Protein AF-A0A7K1J7Y5-F1 (afdb_monomer_lite)

Foldseek 3Di:
DQDPVLVVLVVVLVVCPVPDDPPPPVNVVSVVVNVVSVVVVVVVVCVVPDDPQDPVNVVVVVVVVVVD

Structure (mmCIF, N/CA/C/O backbone):
data_AF-A0A7K1J7Y5-F1
#
_entry.id   AF-A0A7K1J7Y5-F1
#
loop_
_atom_site.group_PDB
_atom_site.id
_atom_site.type_symbol
_atom_site.label_atom_id
_atom_site.label_alt_id
_atom_site.label_comp_id
_atom_site.label_asym_id
_atom_site.label_entity_id
_atom_site.label_seq_id
_atom_site.pdbx_PDB_ins_code
_atom_site.Cartn_x
_atom_site.Cartn_y
_atom_site.Cartn_z
_atom_site.occupancy
_atom_site.B_iso_or_equiv
_atom_site.auth_seq_id
_atom_site.auth_comp_id
_atom_site.auth_asym_id
_atom_site.auth_atom_id
_atom_site.pdbx_PDB_model_num
ATOM 1 N N . MET A 1 1 ? 6.482 5.984 10.857 1.00 73.56 1 MET A N 1
ATOM 2 C CA . MET A 1 1 ? 7.732 5.842 10.074 1.00 73.56 1 MET A CA 1
ATOM 3 C C . MET A 1 1 ? 7.505 4.735 9.054 1.00 73.56 1 MET A C 1
ATOM 5 O O . MET A 1 1 ? 6.860 3.766 9.427 1.00 73.56 1 MET A O 1
ATOM 9 N N . LYS A 1 2 ? 7.935 4.892 7.794 1.00 86.44 2 LYS A N 1
ATOM 10 C CA . LYS A 1 2 ? 7.722 3.869 6.749 1.00 86.44 2 LYS A CA 1
ATOM 11 C C . LYS A 1 2 ? 8.547 2.607 7.044 1.00 86.44 2 LYS A C 1
ATOM 13 O O . LYS A 1 2 ? 9.613 2.718 7.650 1.00 86.44 2 LYS A O 1
ATOM 18 N N . SER A 1 3 ? 8.069 1.434 6.624 1.00 90.94 3 SER A N 1
ATOM 19 C CA . SER A 1 3 ? 8.781 0.162 6.828 1.00 90.94 3 SER A CA 1
ATOM 20 C C . SER A 1 3 ? 10.080 0.089 6.006 1.00 90.94 3 SER A C 1
ATOM 22 O O . SER A 1 3 ? 10.213 0.733 4.965 1.00 90.94 3 SER A O 1
ATOM 24 N N . ALA A 1 4 ? 11.052 -0.720 6.444 1.00 93.94 4 ALA A N 1
ATOM 25 C CA . ALA A 1 4 ? 12.277 -0.972 5.670 1.00 93.94 4 ALA A CA 1
ATOM 26 C C . ALA A 1 4 ? 11.966 -1.567 4.282 1.00 93.94 4 ALA A C 1
ATOM 28 O O . ALA A 1 4 ? 12.609 -1.240 3.283 1.00 93.94 4 ALA A O 1
ATOM 29 N N . GLU A 1 5 ? 10.926 -2.396 4.217 1.00 94.81 5 GLU A N 1
ATOM 30 C CA . GLU A 1 5 ? 10.418 -2.992 2.988 1.00 94.81 5 GLU A CA 1
ATOM 31 C C . GLU A 1 5 ? 9.895 -1.943 1.999 1.00 94.81 5 GLU A C 1
ATOM 33 O O . GLU A 1 5 ? 10.226 -2.010 0.815 1.00 94.81 5 GLU A O 1
ATOM 38 N N . PHE A 1 6 ? 9.187 -0.912 2.477 1.00 96.38 6 PHE A N 1
ATOM 39 C CA . PHE A 1 6 ? 8.748 0.205 1.637 1.00 96.38 6 PHE A CA 1
ATOM 40 C C . PHE A 1 6 ? 9.932 0.882 0.937 1.00 96.38 6 PHE A C 1
ATOM 42 O O . PHE A 1 6 ? 9.891 1.125 -0.270 1.00 96.38 6 PHE A O 1
ATOM 49 N N . TYR A 1 7 ? 11.016 1.163 1.669 1.00 96.31 7 TYR A N 1
ATOM 50 C CA . TYR A 1 7 ? 12.207 1.782 1.081 1.00 96.31 7 TYR A CA 1
ATOM 51 C C . TYR A 1 7 ? 12.897 0.865 0.064 1.00 96.31 7 TYR A C 1
ATOM 53 O O . TYR A 1 7 ? 13.355 1.344 -0.977 1.00 96.31 7 TYR A O 1
ATOM 61 N N . LYS A 1 8 ? 12.922 -0.448 0.324 1.00 97.06 8 LYS A N 1
ATOM 62 C CA . LYS A 1 8 ? 13.467 -1.458 -0.593 1.00 97.06 8 LYS A CA 1
ATOM 63 C C . LYS A 1 8 ? 12.651 -1.565 -1.885 1.00 97.06 8 LYS A C 1
ATOM 65 O O . LYS A 1 8 ? 13.226 -1.548 -2.970 1.00 97.06 8 LYS A O 1
ATOM 70 N N . LEU A 1 9 ? 11.324 -1.644 -1.796 1.00 96.50 9 LEU A N 1
ATOM 71 C CA . LEU A 1 9 ? 10.459 -1.688 -2.978 1.00 96.50 9 LEU A CA 1
ATOM 72 C C . LEU A 1 9 ? 10.528 -0.378 -3.760 1.00 96.50 9 LEU A C 1
ATOM 74 O O . LEU A 1 9 ? 10.640 -0.396 -4.983 1.00 96.50 9 LEU A O 1
ATOM 78 N N . ARG A 1 10 ? 10.568 0.767 -3.071 1.00 96.81 10 ARG A N 1
ATOM 79 C CA . ARG A 1 10 ? 10.727 2.075 -3.714 1.00 96.81 10 ARG A CA 1
ATOM 80 C C . ARG A 1 10 ? 12.030 2.176 -4.508 1.00 96.81 10 ARG A C 1
ATOM 82 O O . ARG A 1 10 ? 12.004 2.657 -5.641 1.00 96.81 10 ARG A O 1
ATOM 89 N N . SER A 1 11 ? 13.157 1.734 -3.944 1.00 96.81 11 SER A N 1
ATOM 90 C CA . SER A 1 11 ? 14.436 1.742 -4.665 1.00 96.81 11 SER A CA 1
ATOM 91 C C . SER A 1 11 ? 14.423 0.768 -5.847 1.00 96.81 11 SER A C 1
ATOM 93 O O . SER A 1 11 ? 14.895 1.121 -6.930 1.00 96.81 11 SER A O 1
ATOM 95 N N . ARG A 1 12 ? 13.803 -0.409 -5.684 1.00 95.69 12 ARG A N 1
ATOM 96 C CA . ARG A 1 12 ? 13.629 -1.402 -6.752 1.00 95.69 12 ARG A CA 1
ATOM 97 C C . ARG A 1 12 ? 12.797 -0.857 -7.913 1.00 95.69 12 ARG A C 1
ATOM 99 O O . ARG A 1 12 ? 13.263 -0.918 -9.046 1.00 95.69 12 ARG A O 1
ATOM 106 N N . VAL A 1 13 ? 11.634 -0.255 -7.652 1.00 96.75 13 VAL A N 1
ATOM 107 C CA . VAL A 1 13 ? 10.793 0.372 -8.692 1.00 96.75 13 VAL A CA 1
ATOM 108 C C . VAL A 1 13 ? 11.560 1.472 -9.423 1.00 96.75 13 VAL A C 1
ATOM 110 O O . VAL A 1 13 ? 11.510 1.536 -10.652 1.00 96.75 13 VAL A O 1
ATOM 113 N N . ALA A 1 14 ? 12.287 2.325 -8.693 1.00 96.38 14 ALA A N 1
ATOM 114 C CA . ALA A 1 14 ? 13.069 3.408 -9.287 1.00 96.38 14 ALA A CA 1
ATOM 115 C C . ALA A 1 14 ? 14.184 2.886 -10.207 1.00 96.38 14 ALA A C 1
ATOM 117 O O . ALA A 1 14 ? 14.425 3.469 -11.261 1.00 96.38 14 ALA A O 1
ATOM 118 N N . ASN A 1 15 ? 14.836 1.787 -9.825 1.00 96.44 15 ASN A N 1
ATOM 119 C CA . ASN A 1 15 ? 15.839 1.120 -10.648 1.00 96.44 15 ASN A CA 1
ATOM 120 C C . ASN A 1 15 ? 15.191 0.473 -11.887 1.00 96.44 15 ASN A C 1
ATOM 122 O O . ASN A 1 15 ? 15.547 0.798 -13.015 1.00 96.44 15 ASN A O 1
ATOM 126 N N . MET A 1 16 ? 14.162 -0.357 -11.696 1.00 95.44 16 MET A N 1
ATOM 127 C CA . MET A 1 16 ? 13.488 -1.067 -12.789 1.00 95.44 16 MET A CA 1
ATOM 128 C C . MET A 1 16 ? 12.876 -0.114 -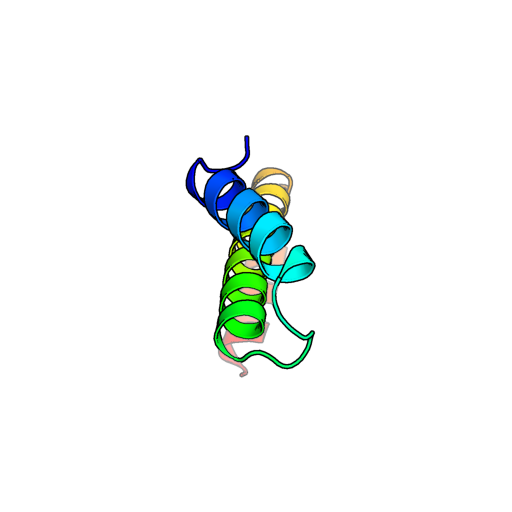13.817 1.00 95.44 16 MET A C 1
ATOM 130 O O . MET A 1 16 ? 13.010 -0.350 -15.010 1.00 95.44 16 MET A O 1
ATOM 134 N N . THR A 1 17 ? 12.290 1.004 -13.383 1.00 95.50 17 THR A N 1
ATOM 135 C CA . THR A 1 17 ? 11.693 2.002 -14.291 1.00 95.50 17 THR A CA 1
ATOM 136 C C . THR A 1 17 ? 12.723 2.626 -15.247 1.00 95.50 17 THR A C 1
ATOM 138 O O . THR A 1 17 ? 12.345 3.114 -16.305 1.00 95.50 17 THR A O 1
ATOM 141 N N . ARG A 1 18 ? 14.024 2.610 -14.916 1.00 94.12 18 ARG A N 1
ATOM 142 C CA . ARG A 1 18 ? 15.089 3.117 -15.805 1.00 94.12 18 ARG A CA 1
ATOM 143 C C . ARG A 1 18 ? 15.500 2.125 -16.889 1.00 94.12 18 ARG A C 1
ATOM 145 O O . ARG A 1 18 ? 16.064 2.539 -17.895 1.00 94.12 18 ARG A O 1
ATOM 152 N N . HIS A 1 19 ? 15.271 0.834 -16.662 1.00 93.94 19 HIS A N 1
ATOM 153 C CA . HIS A 1 19 ? 15.825 -0.243 -17.486 1.00 93.94 19 HIS A CA 1
ATOM 154 C C . HIS A 1 19 ? 14.763 -1.131 -18.132 1.00 93.94 19 HIS A C 1
ATOM 156 O O . HIS A 1 19 ? 15.097 -1.934 -18.998 1.00 93.94 19 HIS A O 1
ATOM 162 N N . ARG A 1 20 ? 13.502 -1.016 -17.709 1.00 94.19 20 ARG A N 1
ATOM 163 C CA . ARG A 1 20 ? 12.401 -1.860 -18.165 1.00 94.19 20 ARG A CA 1
ATOM 164 C C . ARG A 1 20 ? 11.274 -1.030 -18.770 1.00 94.19 20 ARG A C 1
ATOM 166 O O . ARG A 1 20 ? 11.043 0.095 -18.317 1.00 94.19 20 ARG A O 1
ATOM 173 N N . PRO A 1 21 ? 10.565 -1.578 -19.769 1.00 94.56 21 PRO A N 1
ATOM 174 C CA . PRO A 1 21 ? 9.394 -0.928 -20.333 1.00 94.56 21 PRO A CA 1
ATOM 175 C C . PRO A 1 21 ? 8.248 -0.896 -19.312 1.00 94.56 21 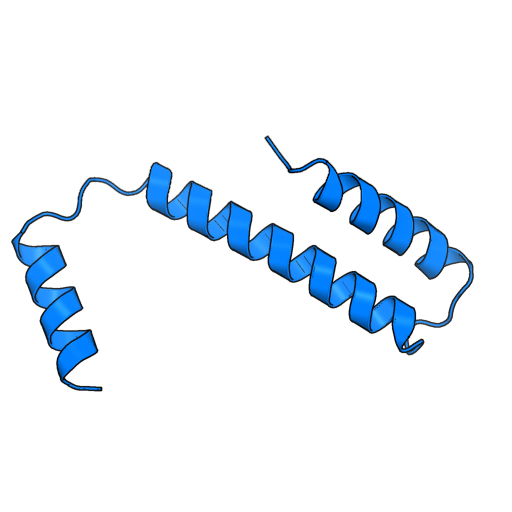PRO A C 1
ATOM 177 O O . PRO A 1 21 ? 8.237 -1.628 -18.321 1.00 94.56 21 PRO A O 1
ATOM 180 N N . ALA A 1 22 ? 7.293 0.010 -19.520 1.00 92.00 22 ALA A N 1
ATOM 181 C CA . ALA A 1 22 ? 6.248 0.300 -18.538 1.00 92.00 22 ALA A CA 1
ATOM 182 C C . ALA A 1 22 ? 5.249 -0.852 -18.317 1.00 92.00 22 ALA A C 1
ATOM 184 O O . ALA A 1 22 ? 4.594 -0.881 -17.274 1.00 92.00 22 ALA A O 1
ATOM 185 N N . ASP A 1 23 ? 5.139 -1.757 -19.286 1.00 94.06 23 ASP A N 1
ATOM 186 C CA . ASP A 1 23 ? 4.278 -2.939 -19.325 1.00 94.06 23 ASP A CA 1
ATOM 187 C C . ASP A 1 23 ? 4.970 -4.221 -18.831 1.00 94.06 23 ASP A C 1
ATOM 189 O O . ASP A 1 23 ? 4.339 -5.275 -18.771 1.00 94.06 23 ASP A O 1
ATOM 193 N N . ASP A 1 24 ? 6.243 -4.139 -18.427 1.00 97.00 24 ASP A N 1
ATOM 194 C CA . ASP A 1 24 ? 6.971 -5.262 -17.842 1.00 97.00 24 ASP A CA 1
ATOM 195 C C . ASP A 1 24 ? 6.227 -5.821 -16.618 1.00 97.00 24 ASP A C 1
ATOM 197 O O . ASP A 1 24 ? 5.934 -5.103 -15.656 1.00 97.00 24 ASP A O 1
ATOM 201 N N . ALA A 1 25 ? 5.932 -7.123 -16.647 1.00 96.81 25 ALA A N 1
ATOM 202 C CA . ALA A 1 25 ? 5.111 -7.776 -15.630 1.00 96.81 25 ALA A CA 1
ATOM 203 C C . ALA A 1 25 ? 5.713 -7.656 -14.220 1.00 96.81 25 ALA A C 1
ATOM 205 O O . ALA A 1 25 ? 4.989 -7.409 -13.255 1.00 96.81 25 ALA A O 1
ATOM 206 N N . GLU A 1 26 ? 7.037 -7.770 -14.095 1.00 95.12 26 GLU A N 1
ATOM 207 C CA . GLU A 1 26 ? 7.727 -7.665 -12.806 1.00 95.12 26 GLU A CA 1
ATOM 208 C C . GLU A 1 26 ? 7.703 -6.223 -12.274 1.00 95.12 26 GLU A C 1
ATOM 210 O O . GLU A 1 26 ? 7.538 -6.000 -11.072 1.00 95.12 26 GLU A O 1
ATOM 215 N N . LEU A 1 27 ? 7.843 -5.223 -13.153 1.00 96.12 27 LEU A N 1
ATOM 216 C CA . LEU A 1 27 ? 7.717 -3.812 -12.781 1.00 96.12 27 LEU A CA 1
ATOM 217 C C . LEU A 1 27 ? 6.298 -3.485 -12.305 1.00 96.12 27 LEU A C 1
ATOM 219 O O . LEU A 1 27 ? 6.136 -2.776 -11.308 1.00 96.12 27 LEU A O 1
ATOM 223 N N . LEU A 1 28 ? 5.277 -3.997 -12.993 1.00 97.44 28 LEU A N 1
ATOM 224 C CA . LEU A 1 28 ? 3.879 -3.824 -12.600 1.00 97.44 28 LEU A CA 1
ATOM 225 C C . LEU A 1 28 ? 3.590 -4.471 -11.244 1.00 97.44 28 LEU A C 1
ATOM 227 O O . LEU A 1 28 ? 2.970 -3.835 -10.392 1.00 97.44 28 LEU A O 1
ATOM 231 N N . ASP A 1 29 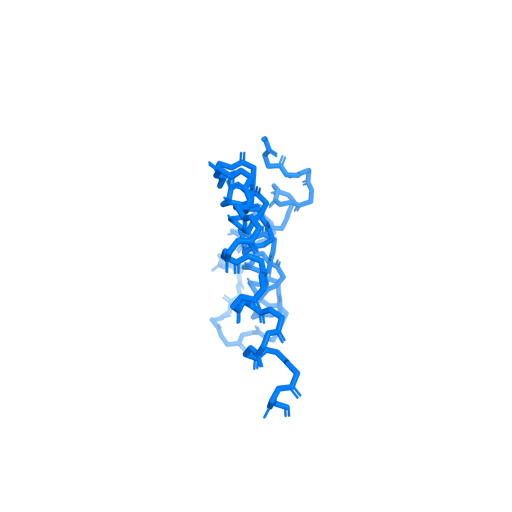? 4.073 -5.690 -11.021 1.00 97.38 29 ASP A N 1
ATOM 232 C CA . ASP A 1 29 ? 3.912 -6.387 -9.746 1.00 97.38 29 ASP A CA 1
ATOM 233 C C . ASP A 1 29 ? 4.609 -5.642 -8.598 1.00 97.38 29 ASP A C 1
ATOM 235 O O . ASP A 1 29 ? 3.997 -5.320 -7.580 1.00 97.38 29 ASP A O 1
ATOM 239 N N . THR A 1 30 ? 5.857 -5.218 -8.810 1.00 96.50 30 THR A N 1
ATOM 240 C CA . THR A 1 30 ? 6.613 -4.452 -7.805 1.00 96.50 30 THR A CA 1
ATOM 241 C C . THR A 1 30 ? 5.928 -3.114 -7.477 1.00 96.50 30 THR A C 1
ATOM 243 O O . THR A 1 30 ? 5.934 -2.669 -6.326 1.00 96.50 30 THR A O 1
ATOM 246 N N . ARG A 1 31 ? 5.304 -2.456 -8.467 1.00 96.75 31 ARG A N 1
ATOM 247 C CA . ARG A 1 31 ? 4.505 -1.236 -8.249 1.00 96.75 31 ARG A CA 1
ATOM 248 C C . ARG A 1 31 ? 3.253 -1.509 -7.418 1.00 96.75 31 ARG A C 1
ATOM 250 O O . ARG A 1 31 ? 2.961 -0.712 -6.528 1.00 96.75 31 ARG A O 1
ATOM 257 N N . LYS A 1 32 ? 2.548 -2.616 -7.677 1.00 97.50 32 LYS A N 1
ATOM 258 C CA . LYS A 1 32 ? 1.378 -3.029 -6.886 1.00 97.50 32 LYS A CA 1
ATOM 259 C C . LYS A 1 32 ? 1.757 -3.256 -5.425 1.00 97.50 32 LYS A C 1
ATOM 261 O O . LYS A 1 32 ? 1.163 -2.622 -4.560 1.00 97.50 32 LYS A O 1
ATOM 266 N N . GLN A 1 33 ? 2.814 -4.024 -5.163 1.00 97.06 33 GLN A N 1
ATOM 267 C CA . GLN A 1 33 ? 3.306 -4.270 -3.801 1.00 97.06 33 GLN A CA 1
ATOM 268 C C . GLN A 1 33 ? 3.670 -2.964 -3.072 1.00 97.06 33 GLN A C 1
ATOM 270 O O . GLN A 1 33 ? 3.314 -2.751 -1.913 1.00 97.06 33 GLN A O 1
ATOM 275 N N . LEU A 1 34 ? 4.345 -2.031 -3.757 1.00 97.25 34 LEU A N 1
ATOM 276 C CA . LEU A 1 34 ? 4.658 -0.723 -3.175 1.00 97.25 34 LEU A CA 1
ATOM 277 C C . LEU A 1 34 ? 3.385 0.064 -2.821 1.00 97.25 34 LEU A C 1
AT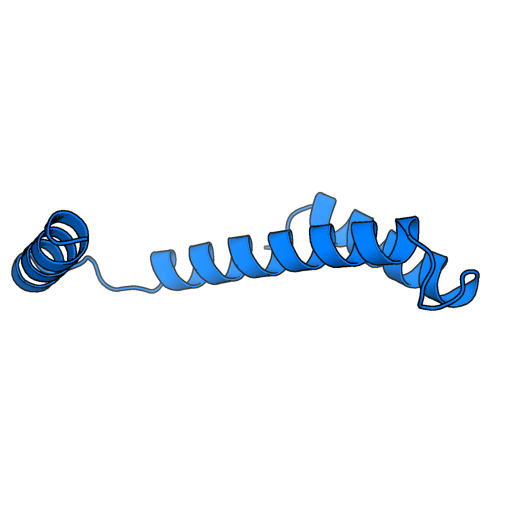OM 279 O O . LEU A 1 34 ? 3.340 0.7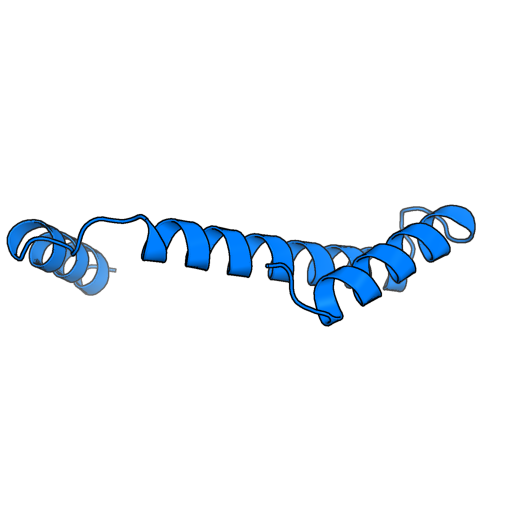34 -1.788 1.00 97.25 34 LEU A O 1
ATOM 283 N N . GLN A 1 35 ? 2.360 -0.005 -3.669 1.00 96.94 35 GLN A N 1
ATOM 284 C CA . GLN A 1 35 ? 1.087 0.672 -3.448 1.00 96.94 35 GLN A CA 1
ATOM 285 C C . GLN A 1 35 ? 0.284 0.051 -2.300 1.00 96.94 35 GLN A C 1
ATOM 287 O O . GLN A 1 35 ? -0.305 0.788 -1.510 1.00 96.94 35 GLN A O 1
ATOM 292 N N . GLU A 1 36 ? 0.318 -1.270 -2.146 1.00 95.69 36 GLU A N 1
ATOM 293 C CA . GLU A 1 36 ? -0.271 -1.973 -1.001 1.00 95.69 36 GLU A CA 1
ATOM 294 C C . GLU A 1 36 ? 0.335 -1.491 0.321 1.00 95.69 36 GLU A C 1
ATOM 296 O O . GLU A 1 36 ? -0.400 -1.117 1.235 1.00 95.69 36 GLU A O 1
ATOM 301 N N . LEU A 1 37 ? 1.666 -1.374 0.404 1.00 95.12 37 LEU A N 1
ATOM 302 C CA . LEU A 1 37 ? 2.324 -0.833 1.600 1.00 95.12 37 LEU A CA 1
ATOM 303 C C . LEU A 1 37 ? 1.931 0.621 1.891 1.00 95.12 37 LEU A C 1
ATOM 305 O O . LEU A 1 37 ? 1.800 1.014 3.051 1.00 95.12 37 LEU A O 1
ATOM 309 N N . ILE A 1 38 ? 1.730 1.440 0.853 1.00 94.81 38 ILE A N 1
ATOM 310 C CA . ILE A 1 38 ? 1.233 2.813 1.024 1.00 94.81 38 ILE A CA 1
ATOM 311 C C . ILE A 1 38 ? -0.173 2.796 1.626 1.00 94.81 38 ILE A C 1
ATOM 313 O O . ILE A 1 38 ? -0.437 3.570 2.547 1.00 94.81 38 ILE A O 1
ATOM 317 N N . LEU A 1 39 ? -1.058 1.932 1.125 1.00 94.06 39 LEU A N 1
ATOM 318 C CA . LEU A 1 39 ? -2.432 1.818 1.608 1.00 94.06 39 LEU A CA 1
ATOM 319 C C . LEU A 1 39 ? -2.485 1.336 3.056 1.00 94.06 39 LEU A C 1
ATOM 321 O O . LEU A 1 39 ? -3.179 1.953 3.859 1.00 94.06 39 LEU A O 1
ATOM 325 N N . ILE A 1 40 ? -1.714 0.305 3.405 1.00 92.12 40 ILE A N 1
ATOM 326 C CA . ILE A 1 40 ? -1.618 -0.208 4.778 1.00 92.12 40 ILE A CA 1
ATOM 327 C C . ILE A 1 40 ? -1.222 0.914 5.739 1.00 92.12 40 ILE A C 1
ATOM 329 O O . ILE A 1 40 ? -1.889 1.140 6.747 1.00 92.12 40 ILE A O 1
ATOM 333 N N . ASP A 1 41 ? -0.181 1.675 5.407 1.00 90.94 41 ASP A N 1
ATOM 334 C CA . ASP A 1 41 ? 0.255 2.788 6.246 1.00 90.94 41 ASP A CA 1
ATOM 335 C C . ASP A 1 41 ? -0.791 3.901 6.355 1.00 90.94 41 ASP A C 1
ATOM 337 O O . ASP A 1 41 ? -0.957 4.483 7.427 1.00 90.94 41 ASP A O 1
ATOM 341 N N . SER A 1 42 ? -1.487 4.215 5.261 1.00 88.44 42 SER A N 1
ATOM 342 C CA . SER A 1 42 ? -2.565 5.207 5.262 1.00 88.44 42 SER A CA 1
ATOM 343 C C . SER A 1 42 ? -3.734 4.762 6.138 1.00 88.44 42 SER A C 1
ATOM 345 O O . SER A 1 42 ? -4.254 5.571 6.905 1.00 88.44 42 SER A O 1
ATOM 347 N N . ILE A 1 43 ? -4.113 3.483 6.075 1.00 87.25 43 ILE A N 1
ATOM 348 C CA . ILE A 1 43 ? -5.146 2.891 6.933 1.00 87.25 43 ILE A CA 1
ATOM 349 C C . ILE A 1 43 ? -4.703 2.962 8.394 1.00 87.25 43 ILE A C 1
ATOM 351 O O . ILE A 1 43 ? -5.446 3.468 9.228 1.00 87.25 43 ILE A O 1
ATOM 355 N N . ASN A 1 44 ? -3.473 2.550 8.704 1.00 88.25 44 ASN A N 1
ATOM 356 C CA . ASN A 1 44 ? -2.937 2.606 10.063 1.00 88.25 44 ASN A CA 1
ATOM 357 C C . ASN A 1 44 ? -2.915 4.037 10.613 1.00 88.25 44 ASN A C 1
ATOM 359 O O . ASN A 1 44 ? -3.306 4.268 11.755 1.00 88.25 44 ASN A O 1
ATOM 363 N N . ALA A 1 45 ? -2.503 5.014 9.803 1.00 86.56 45 ALA A N 1
ATOM 364 C CA . ALA A 1 45 ? -2.514 6.420 10.193 1.00 86.56 45 ALA A CA 1
ATOM 365 C C . ALA A 1 45 ? -3.940 6.950 10.406 1.00 86.56 45 ALA A C 1
ATOM 367 O O . ALA A 1 45 ? -4.183 7.693 11.358 1.00 86.56 45 ALA A O 1
ATOM 368 N N . ALA A 1 46 ? -4.885 6.558 9.548 1.00 86.94 46 ALA A N 1
ATOM 369 C CA . ALA A 1 46 ? -6.288 6.929 9.682 1.00 86.94 46 ALA A CA 1
ATOM 370 C C . ALA A 1 46 ? -6.899 6.343 10.960 1.00 86.94 46 ALA A C 1
ATOM 372 O O . ALA A 1 46 ? -7.528 7.078 11.713 1.00 86.94 46 ALA A O 1
ATOM 373 N N . VAL A 1 47 ? -6.653 5.061 11.243 1.00 84.81 47 VAL A N 1
ATOM 374 C CA . VAL A 1 47 ? -7.118 4.382 12.461 1.00 84.81 47 VAL A CA 1
ATOM 375 C C . VAL A 1 47 ? -6.485 4.993 13.710 1.00 84.81 47 VAL A C 1
ATOM 377 O O . VAL A 1 47 ? -7.192 5.258 14.673 1.00 84.81 47 VAL A O 1
ATOM 380 N N . ALA A 1 48 ? -5.181 5.278 13.693 1.00 83.88 48 ALA A N 1
ATOM 381 C CA . ALA A 1 48 ? -4.495 5.892 14.830 1.00 83.88 48 ALA A CA 1
ATOM 382 C C . ALA A 1 48 ? -4.975 7.326 15.117 1.00 83.88 48 ALA A C 1
ATOM 384 O O . ALA A 1 48 ? -4.956 7.764 16.265 1.00 83.88 48 ALA A O 1
ATOM 385 N N . LYS A 1 49 ? -5.381 8.070 14.079 1.00 85.12 49 LYS A N 1
ATOM 386 C CA . LYS A 1 49 ? -5.921 9.430 14.210 1.00 85.12 49 LYS A CA 1
ATOM 387 C C . LYS A 1 49 ? -7.412 9.444 14.542 1.00 85.12 49 LYS A C 1
ATOM 389 O O . LYS A 1 49 ? -7.892 10.427 15.107 1.00 85.12 49 LYS A O 1
ATOM 394 N N . ALA A 1 50 ? -8.150 8.413 14.143 1.00 77.56 50 ALA A N 1
ATOM 395 C CA . ALA A 1 50 ? -9.572 8.327 14.410 1.00 77.56 50 ALA A CA 1
ATOM 396 C C . ALA A 1 50 ? -9.807 8.383 15.922 1.00 77.56 50 ALA A C 1
ATOM 398 O O . ALA A 1 50 ? -9.170 7.670 16.699 1.00 77.56 50 ALA A O 1
ATOM 399 N N . SER A 1 51 ? -10.734 9.243 16.346 1.00 69.06 51 SER A N 1
ATOM 400 C CA . SER A 1 51 ? -11.241 9.184 17.712 1.00 69.06 51 SER A CA 1
ATOM 401 C C . SER A 1 51 ? -11.789 7.777 17.975 1.00 69.06 51 SER A C 1
ATOM 403 O O . SER A 1 51 ? -12.322 7.163 17.043 1.00 69.06 51 SER A O 1
ATOM 405 N N . PRO A 1 52 ? -11.688 7.257 19.214 1.00 73.38 52 PRO A N 1
ATOM 406 C CA . PRO A 1 52 ? -12.337 6.003 19.566 1.00 73.38 52 PRO A CA 1
ATOM 407 C C . PRO A 1 52 ? -13.790 6.064 19.104 1.00 73.38 52 PRO A C 1
ATOM 409 O O . PRO A 1 52 ? -14.480 7.047 19.387 1.00 73.38 52 PRO A O 1
ATOM 412 N N . LEU A 1 53 ? -14.229 5.055 18.347 1.00 71.06 53 LEU A N 1
ATOM 413 C CA . LEU A 1 53 ? -15.614 4.986 17.894 1.00 71.06 53 LEU A CA 1
ATOM 414 C C . LEU A 1 53 ? -16.502 5.084 19.132 1.00 71.06 53 LEU A C 1
ATOM 416 O O . LEU A 1 53 ? -16.388 4.244 20.030 1.00 71.06 53 LEU A O 1
ATOM 420 N N . SER A 1 54 ? -17.360 6.106 19.182 1.00 77.25 54 SER A N 1
ATOM 421 C CA . SER A 1 54 ? -18.417 6.125 20.183 1.00 77.25 54 SER A CA 1
ATOM 422 C C . SER A 1 54 ? -19.285 4.886 19.990 1.00 77.25 54 SER A C 1
ATOM 424 O O . SER A 1 54 ? -19.356 4.328 18.887 1.00 77.25 54 SER A O 1
ATOM 426 N N . GLU A 1 55 ? -19.941 4.452 21.061 1.00 79.75 55 GLU A N 1
ATOM 427 C CA . GLU A 1 55 ? -20.782 3.259 21.013 1.00 79.75 55 GLU A CA 1
ATOM 428 C C . GLU A 1 55 ? -21.836 3.367 19.897 1.00 79.75 55 GLU A C 1
ATOM 430 O O . GLU A 1 55 ? -21.995 2.441 19.109 1.00 79.75 55 GLU A O 1
ATOM 435 N N . ASP A 1 56 ? -22.429 4.549 19.702 1.00 79.56 56 ASP A N 1
ATOM 436 C CA . ASP A 1 56 ? -23.395 4.807 18.626 1.00 79.56 56 ASP A CA 1
ATOM 437 C C . ASP A 1 56 ? -22.818 4.601 17.216 1.00 79.56 56 ASP A C 1
ATOM 439 O O . ASP A 1 56 ? -23.470 4.035 16.333 1.00 79.56 56 ASP A O 1
ATOM 443 N N . VAL A 1 57 ? -21.583 5.058 16.976 1.00 81.25 57 VAL A N 1
ATOM 444 C CA . VAL A 1 57 ? -20.926 4.897 15.670 1.00 81.25 57 VAL A CA 1
ATOM 445 C C . VAL A 1 57 ? -20.529 3.437 15.462 1.00 81.25 57 VAL A C 1
ATOM 447 O O . VAL A 1 57 ? -20.706 2.907 14.365 1.00 81.25 57 VAL A O 1
ATOM 450 N N . ARG A 1 58 ? -20.058 2.759 16.514 1.00 81.38 58 ARG A N 1
ATOM 451 C CA . ARG A 1 58 ? -19.743 1.326 16.481 1.00 81.38 58 ARG A CA 1
ATOM 452 C C . ARG A 1 58 ? -20.979 0.493 16.131 1.00 81.38 58 ARG A C 1
ATOM 454 O O . ARG A 1 58 ? -20.901 -0.331 15.223 1.00 81.38 58 ARG A O 1
ATOM 461 N N . GLN A 1 59 ? -22.113 0.740 16.785 1.00 85.69 59 GLN A N 1
ATOM 462 C CA . GLN A 1 59 ? -23.367 0.025 16.523 1.00 85.69 59 GLN A CA 1
ATOM 463 C C . GLN A 1 59 ? -23.878 0.258 15.094 1.00 85.69 59 GLN A C 1
ATOM 465 O O . GLN A 1 59 ? -24.305 -0.686 14.431 1.00 85.69 59 GLN A O 1
ATOM 470 N N . ARG A 1 60 ? -23.753 1.483 14.558 1.00 83.44 60 ARG A N 1
ATOM 471 C CA . ARG A 1 60 ? -24.064 1.760 13.142 1.00 83.44 60 ARG A CA 1
ATOM 472 C C . ARG A 1 60 ? -23.182 0.975 12.176 1.00 83.44 60 ARG A C 1
ATOM 474 O O . ARG A 1 60 ? -23.700 0.416 11.214 1.00 83.44 60 ARG A O 1
ATOM 481 N N . VAL A 1 61 ? -21.871 0.927 12.416 1.00 83.19 61 VAL A N 1
ATOM 482 C CA . VAL A 1 61 ? -20.938 0.174 11.562 1.00 83.19 61 VAL A CA 1
ATOM 483 C C . VAL A 1 61 ? -21.250 -1.324 11.604 1.00 83.19 61 VAL A C 1
ATOM 485 O O . VAL A 1 61 ? -21.314 -1.951 10.551 1.00 83.19 61 VAL A O 1
ATOM 488 N N . ILE A 1 62 ? -21.519 -1.889 12.787 1.00 87.31 62 ILE A N 1
ATOM 489 C CA . ILE A 1 62 ? -21.932 -3.295 12.935 1.00 87.31 62 ILE A CA 1
ATOM 490 C C . ILE A 1 62 ? -23.226 -3.568 12.161 1.00 87.31 62 ILE A C 1
ATOM 492 O O . ILE A 1 62 ? -23.294 -4.554 11.429 1.00 87.31 62 ILE A O 1
ATOM 496 N N . GLY A 1 63 ? -24.229 -2.692 12.271 1.00 90.25 63 GLY A N 1
ATOM 497 C CA . GLY A 1 63 ? -25.486 -2.833 11.534 1.00 90.25 63 GLY A CA 1
ATOM 498 C C . GLY A 1 63 ? -25.292 -2.837 10.015 1.00 90.25 63 GLY A C 1
ATOM 499 O O . GLY A 1 63 ? -25.889 -3.660 9.329 1.00 90.25 63 GLY A O 1
ATOM 500 N N . LEU A 1 64 ? -24.414 -1.974 9.494 1.00 85.38 64 LEU A N 1
ATOM 501 C CA . LEU A 1 64 ? -24.091 -1.927 8.063 1.00 85.38 64 LEU A CA 1
ATOM 502 C C . LEU A 1 64 ? -23.344 -3.178 7.583 1.00 85.38 64 LEU A C 1
ATOM 504 O O . LEU A 1 64 ? -23.628 -3.669 6.497 1.00 85.38 64 LEU A O 1
ATOM 508 N N . LEU A 1 65 ? -22.411 -3.697 8.386 1.00 86.06 65 LEU A N 1
ATOM 509 C CA . LEU A 1 65 ? -21.628 -4.891 8.048 1.00 86.06 65 LEU A CA 1
ATOM 510 C C . LEU A 1 65 ? -22.417 -6.198 8.191 1.00 86.06 65 LEU A C 1
ATOM 512 O O . LEU A 1 65 ? -22.080 -7.171 7.534 1.00 86.06 65 LEU A O 1
ATOM 516 N N . SER A 1 66 ? -23.443 -6.233 9.044 1.00 79.75 66 SER A N 1
ATOM 517 C CA . SER A 1 66 ? -24.278 -7.428 9.259 1.00 79.75 66 SER A CA 1
ATOM 518 C C . SER A 1 66 ? -25.403 -7.568 8.227 1.00 79.75 66 SER A C 1
ATOM 520 O O . SER A 1 66 ? -26.039 -8.614 8.151 1.00 79.75 66 SER A O 1
ATOM 522 N N . ALA A 1 67 ? -25.689 -6.497 7.4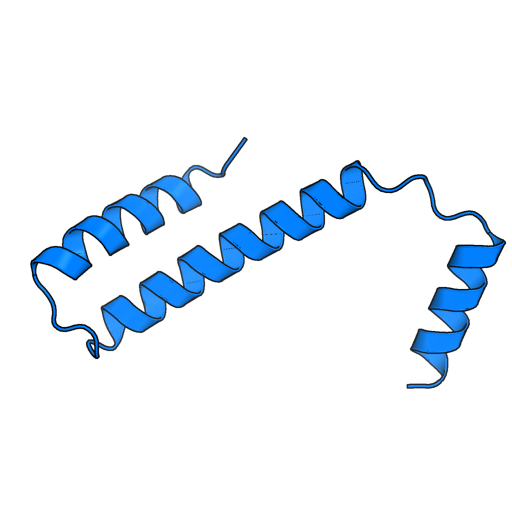81 1.00 68.06 67 ALA A N 1
ATOM 523 C CA . ALA A 1 67 ? -26.709 -6.458 6.436 1.00 68.06 67 ALA A CA 1
ATOM 524 C C . ALA A 1 67 ? -26.147 -6.720 5.024 1.00 68.06 67 ALA A C 1
ATOM 526 O O . ALA A 1 67 ? -26.921 -6.745 4.066 1.00 68.06 67 ALA A O 1
ATOM 527 N N . ALA A 1 68 ? -24.825 -6.868 4.903 1.00 51.47 68 ALA A N 1
ATOM 528 C CA . ALA A 1 68 ? -24.097 -7.191 3.676 1.00 51.47 68 ALA A CA 1
ATOM 529 C C . ALA A 1 68 ? -23.724 -8.679 3.655 1.00 51.47 68 ALA A C 1
ATOM 531 O O . ALA A 1 68 ? -23.724 -9.253 2.544 1.00 51.47 68 ALA A O 1
#

Secondary structure (DSSP, 8-state):
---HHHHHHHHHHHHHHHHS-TT-HHHHHHHHHHHHHHHHHHHHHHHHHSPPPPHHHHHHHHHHHH--

pLDDT: mean 89.2, std 9.09, range [51.47, 97.5]

Sequence (68 aa):
MKSAEFYKLRSRVANMTRHRPADDAELLDTRKQLQELILIDSINAAVAKASPLSEDVRQRVIGLLSAA

Radius of gyration: 18.13 Å; chains: 1; bounding box: 42×17×41 Å